Protein AF-A0A9X2KKD6-F1 (afdb_monomer)

Foldseek 3Di:
DVVVVVVVLLLVLLVVLVVQLVVLVVVLVVLVVVLVVVLVVLVVCLCVLCVVLVVLLVVVVVPDPPLVVLVVLSVVLNVLSVVLNVLSVVLNVQLNVLSVVSSVQSVVCSVPSDHPVVSVVVSVVSNVVSVVCVVVNVVSNVSSVVSSVVSVVVSVCVVVPVD

Organism: NCBI:txid2949092

Radius of gyration: 25.14 Å; Cα contacts (8 Å, |Δi|>4): 121; chains: 1; bounding box: 69×24×70 Å

Solvent-accessible surface area (backbone atoms only — not comparable to full-atom values): 8384 Å² total; per-residue (Å²): 111,70,70,61,53,52,53,50,51,38,51,52,45,15,54,51,23,43,52,50,18,53,52,43,49,52,51,52,51,51,50,53,51,50,49,54,52,51,49,51,52,51,53,51,47,49,50,53,49,50,53,53,49,49,56,53,49,54,61,41,55,78,73,38,95,80,53,59,68,39,52,51,27,43,52,51,17,50,52,30,43,52,51,21,54,48,47,49,53,51,50,48,66,64,42,51,61,46,49,55,52,48,28,50,48,23,48,48,14,32,74,70,41,56,77,63,62,69,61,51,53,54,40,50,52,56,47,51,62,53,55,73,51,60,64,51,39,62,52,31,46,50,54,14,50,51,26,42,52,53,21,48,49,55,46,49,47,46,72,72,68,67,120

Structure (mmCIF, N/CA/C/O backbone):
data_AF-A0A9X2KKD6-F1
#
_entry.id   AF-A0A9X2KKD6-F1
#
loop_
_atom_site.group_PDB
_atom_site.id
_atom_site.type_symbol
_atom_site.label_atom_id
_atom_site.label_alt_id
_atom_site.label_comp_id
_atom_site.label_asym_id
_atom_site.label_entity_id
_atom_site.label_seq_id
_atom_site.pdbx_PDB_ins_code
_atom_site.Cartn_x
_atom_site.Cartn_y
_atom_site.Cartn_z
_atom_site.occupancy
_atom_site.B_iso_or_equiv
_atom_site.auth_seq_id
_atom_site.auth_comp_id
_atom_site.auth_asym_id
_atom_site.auth_atom_id
_atom_site.pdbx_PDB_model_num
ATOM 1 N N . MET A 1 1 ? -40.472 1.751 33.663 1.00 60.88 1 MET A N 1
ATOM 2 C CA . MET A 1 1 ? -40.597 1.722 32.196 1.00 60.88 1 MET A CA 1
ATOM 3 C C . MET A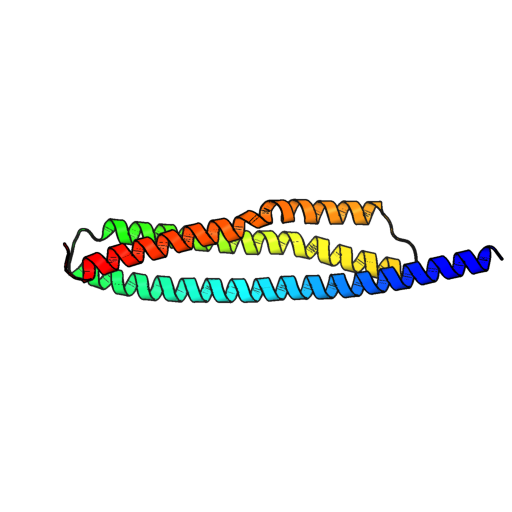 1 1 ? -39.383 2.383 31.555 1.00 60.88 1 MET A C 1
ATOM 5 O O . MET A 1 1 ? -38.673 1.691 30.848 1.00 60.88 1 MET A O 1
ATOM 9 N N . ASP A 1 2 ? -39.036 3.622 31.917 1.00 67.31 2 ASP A N 1
ATOM 10 C CA . ASP A 1 2 ? -37.871 4.324 31.329 1.00 67.31 2 ASP A CA 1
ATOM 11 C C . ASP A 1 2 ? -36.510 3.633 31.549 1.00 67.31 2 ASP A C 1
ATOM 13 O O . ASP A 1 2 ? -35.708 3.562 30.628 1.00 67.31 2 ASP A O 1
ATOM 17 N N . ARG A 1 3 ? -36.271 3.016 32.717 1.00 69.50 3 ARG A N 1
ATOM 18 C CA . ARG A 1 3 ? -35.000 2.309 32.998 1.00 69.50 3 ARG A CA 1
ATOM 19 C C . ARG A 1 3 ? -34.792 1.014 32.205 1.00 69.50 3 ARG A C 1
ATOM 21 O O . ARG A 1 3 ? -33.658 0.584 32.042 1.00 69.50 3 ARG A O 1
ATOM 28 N N . GLU A 1 4 ? -35.869 0.365 31.764 1.00 69.38 4 GLU A N 1
ATOM 29 C CA . GLU A 1 4 ? -35.774 -0.861 30.952 1.00 69.38 4 GLU A CA 1
ATOM 30 C C . GLU A 1 4 ? -35.525 -0.529 29.477 1.00 69.38 4 GLU A C 1
ATOM 32 O O . GLU A 1 4 ? -34.829 -1.279 28.798 1.00 69.38 4 GLU A O 1
ATOM 37 N N . LEU A 1 5 ? -36.027 0.621 29.010 1.00 69.44 5 LEU A N 1
ATOM 38 C CA . LEU A 1 5 ? -35.709 1.168 27.691 1.00 69.44 5 LEU A CA 1
ATOM 39 C C . LEU A 1 5 ? -34.246 1.637 27.626 1.00 69.44 5 LEU A C 1
ATOM 41 O 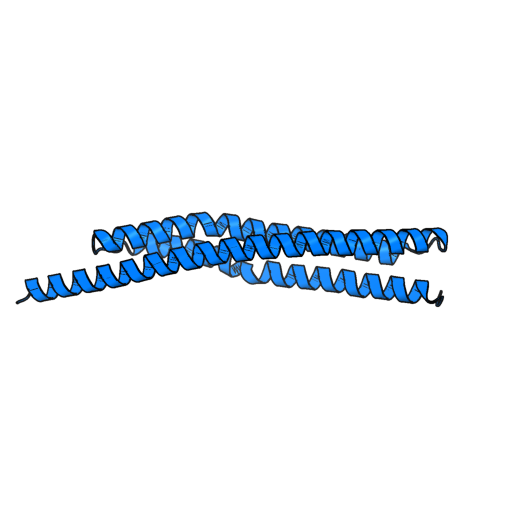O . LEU A 1 5 ? -33.534 1.220 26.720 1.00 69.44 5 LEU A O 1
ATOM 45 N N . GLU A 1 6 ? -33.764 2.374 28.636 1.00 73.50 6 GLU A N 1
ATOM 46 C CA . GLU A 1 6 ? -32.343 2.761 28.750 1.00 73.50 6 GLU A CA 1
ATOM 47 C C . GLU A 1 6 ? -31.408 1.541 28.785 1.00 73.50 6 GLU A C 1
ATOM 49 O O . GLU A 1 6 ? -30.384 1.510 28.106 1.00 73.50 6 GLU A O 1
ATOM 54 N N . ALA A 1 7 ? -31.754 0.504 29.556 1.00 74.12 7 ALA A N 1
ATOM 55 C CA . ALA A 1 7 ? -30.946 -0.713 29.625 1.00 74.12 7 ALA A CA 1
ATOM 56 C C . ALA A 1 7 ? -30.913 -1.474 28.287 1.00 74.12 7 ALA A C 1
ATOM 58 O O . ALA A 1 7 ? -29.885 -2.056 27.940 1.00 74.12 7 ALA A O 1
ATOM 59 N N . GLY A 1 8 ? -32.022 -1.458 27.539 1.00 76.06 8 GLY A N 1
ATOM 60 C CA . GLY A 1 8 ? -32.104 -2.038 26.200 1.00 76.06 8 GLY A CA 1
ATOM 61 C C . GLY A 1 8 ? -31.260 -1.285 25.171 1.00 76.06 8 GLY A C 1
ATOM 62 O O . GLY A 1 8 ? -30.554 -1.919 24.391 1.00 76.06 8 GLY A O 1
ATOM 63 N N . GLU A 1 9 ? -31.278 0.049 25.198 1.00 79.50 9 GLU A N 1
ATOM 64 C CA . GLU A 1 9 ? -30.461 0.892 24.312 1.00 79.50 9 GLU A CA 1
ATOM 65 C C . GLU A 1 9 ? -28.959 0.696 24.566 1.00 79.50 9 GLU A C 1
ATOM 67 O O . GLU A 1 9 ? -28.201 0.452 23.628 1.00 79.50 9 GLU A O 1
ATOM 72 N N . ILE A 1 10 ? -28.540 0.664 25.836 1.00 78.94 10 ILE A N 1
ATOM 73 C CA . ILE A 1 10 ? -27.137 0.421 26.213 1.00 78.94 10 ILE A CA 1
ATOM 74 C C . ILE A 1 10 ? -26.656 -0.957 25.730 1.00 78.94 10 ILE A C 1
ATOM 76 O O . ILE A 1 10 ? -25.513 -1.107 25.296 1.00 78.94 10 ILE A O 1
ATOM 80 N N . GLU A 1 11 ? -27.505 -1.982 25.806 1.00 82.31 11 GLU A N 1
ATOM 81 C CA . GLU A 1 11 ? -27.150 -3.328 25.351 1.00 82.31 11 GLU A CA 1
ATOM 82 C C . GLU A 1 11 ? -27.017 -3.407 23.821 1.00 82.31 11 GLU A C 1
ATOM 84 O O . GLU A 1 11 ? -26.093 -4.047 23.312 1.00 82.31 11 GLU A O 1
ATOM 89 N N . VAL A 1 12 ? -27.877 -2.704 23.077 1.00 84.44 12 VAL A N 1
ATOM 90 C CA . VAL A 1 12 ? -27.768 -2.583 21.613 1.00 84.44 12 VAL A CA 1
ATOM 91 C C . VAL A 1 12 ? -26.467 -1.880 21.219 1.00 84.44 12 VAL A C 1
ATOM 93 O O . VAL A 1 12 ? -25.747 -2.371 20.343 1.00 84.44 12 VAL A O 1
ATOM 96 N N . ASP A 1 13 ? -26.111 -0.793 21.901 1.00 81.00 13 ASP A N 1
ATOM 97 C CA . ASP A 1 13 ? -24.872 -0.053 21.643 1.00 81.00 13 ASP A CA 1
ATOM 98 C C . ASP A 1 13 ? -23.624 -0.889 21.943 1.00 81.00 13 ASP A C 1
ATOM 100 O O . ASP A 1 13 ? -22.653 -0.868 21.179 1.00 81.00 13 ASP A O 1
ATOM 104 N N . ARG A 1 14 ? -23.655 -1.707 23.002 1.00 83.31 14 ARG A N 1
ATOM 105 C CA . ARG A 1 14 ? -22.573 -2.658 23.303 1.00 83.31 14 ARG A CA 1
ATOM 106 C C . ARG A 1 14 ? -22.404 -3.705 22.213 1.00 83.31 14 ARG A C 1
ATOM 108 O O . ARG A 1 14 ? -21.272 -3.982 21.811 1.00 83.31 14 ARG A O 1
ATOM 115 N N . GLN A 1 15 ? -23.503 -4.270 21.716 1.00 85.44 15 GLN A N 1
ATOM 116 C CA . GLN A 1 15 ? -23.468 -5.267 20.644 1.00 85.44 15 GLN A CA 1
ATOM 117 C C . GLN A 1 15 ? -22.960 -4.667 19.328 1.00 85.44 15 GLN A C 1
ATOM 119 O O . GLN A 1 15 ? -22.125 -5.276 18.652 1.00 85.44 15 GLN A O 1
ATOM 124 N N . LEU A 1 16 ? -23.391 -3.448 18.992 1.00 86.31 16 LEU A N 1
ATOM 125 C CA . LEU A 1 16 ? -22.880 -2.697 17.843 1.00 86.31 16 LEU A CA 1
ATOM 126 C C . LEU A 1 16 ? -21.382 -2.414 17.982 1.00 86.31 16 LEU A C 1
ATOM 128 O O . LEU A 1 16 ? -20.614 -2.697 17.062 1.00 86.31 16 LEU A O 1
ATOM 132 N N . ALA A 1 17 ? -20.940 -1.920 19.138 1.00 82.44 17 ALA A N 1
ATOM 133 C CA . ALA A 1 17 ? -19.531 -1.650 19.398 1.00 82.44 17 ALA A CA 1
ATOM 134 C C . ALA A 1 17 ? -18.671 -2.924 19.333 1.00 82.44 17 ALA A C 1
ATOM 136 O O . ALA A 1 17 ? -17.579 -2.897 18.762 1.00 82.44 17 ALA A O 1
ATOM 137 N N . ALA A 1 18 ? -19.170 -4.055 19.841 1.00 83.25 18 ALA A N 1
ATOM 138 C CA . ALA A 1 18 ? -18.502 -5.351 19.719 1.00 83.25 18 ALA A CA 1
ATOM 139 C C . ALA A 1 18 ? -18.361 -5.781 18.250 1.00 83.25 18 ALA A C 1
ATOM 141 O O . ALA A 1 18 ? -17.284 -6.211 17.828 1.00 83.25 18 ALA A O 1
ATOM 142 N N . HIS A 1 19 ? -19.414 -5.603 17.447 1.00 86.44 19 HIS A N 1
ATOM 143 C CA . HIS A 1 19 ? -19.368 -5.874 16.012 1.00 86.44 19 HIS A CA 1
ATOM 144 C C . HIS A 1 19 ? -18.347 -4.982 15.287 1.00 86.44 19 HIS A C 1
ATOM 146 O O . HIS A 1 19 ? -17.560 -5.468 14.470 1.00 86.44 19 HIS A O 1
ATOM 152 N N . TYR A 1 20 ? -18.305 -3.684 15.600 1.00 82.62 20 TYR A N 1
ATOM 153 C CA . TYR A 1 20 ? -17.327 -2.763 15.018 1.00 82.62 20 TYR A CA 1
ATOM 154 C C . TYR A 1 20 ? -15.891 -3.063 15.455 1.00 82.62 20 TYR A C 1
ATOM 156 O O . TYR A 1 20 ? -14.974 -2.931 14.638 1.00 82.62 20 TYR A O 1
ATOM 164 N N . ALA A 1 21 ? -15.681 -3.510 16.696 1.00 82.69 21 ALA A N 1
ATOM 165 C CA . ALA A 1 21 ? -14.372 -3.945 17.175 1.00 82.69 21 ALA A CA 1
ATOM 166 C C . ALA A 1 21 ? -13.850 -5.123 16.341 1.00 82.69 21 ALA A C 1
ATOM 168 O O . ALA A 1 21 ? -12.735 -5.054 15.815 1.00 82.69 21 ALA A O 1
ATOM 169 N N . ASP A 1 22 ? -14.682 -6.151 16.148 1.00 83.31 22 ASP A N 1
ATOM 170 C CA . ASP A 1 22 ? -14.328 -7.340 15.369 1.00 83.31 22 ASP A CA 1
ATOM 171 C C . ASP A 1 22 ? -14.034 -6.984 13.903 1.00 83.31 22 ASP A C 1
ATOM 173 O O . ASP A 1 22 ? -12.971 -7.309 13.366 1.00 83.31 22 ASP A O 1
ATOM 177 N N . ARG A 1 23 ? -14.900 -6.179 13.269 1.00 86.06 23 ARG A N 1
ATOM 178 C CA . ARG A 1 23 ? -14.661 -5.704 11.895 1.00 86.06 23 ARG A CA 1
ATOM 179 C C . ARG A 1 23 ? -13.389 -4.877 11.766 1.00 86.06 23 ARG A C 1
ATOM 181 O O . ARG A 1 23 ? -12.670 -5.029 10.780 1.00 86.06 23 ARG A O 1
ATOM 188 N N . THR A 1 24 ? -13.099 -4.005 12.728 1.00 83.69 24 THR A N 1
ATOM 189 C CA . THR A 1 24 ? -11.889 -3.172 12.703 1.00 83.69 24 THR A CA 1
ATOM 190 C C . THR A 1 24 ? -10.637 -4.035 12.817 1.00 83.69 24 THR A C 1
ATOM 192 O O . THR A 1 24 ? -9.678 -3.818 12.075 1.00 83.69 24 THR A O 1
ATOM 195 N N . GLN A 1 25 ? -10.661 -5.054 13.678 1.00 81.50 25 GLN A N 1
ATOM 196 C CA . GLN A 1 25 ? -9.556 -5.994 13.844 1.00 81.50 25 GLN A CA 1
ATOM 197 C C . GLN A 1 25 ? -9.322 -6.836 12.581 1.00 81.50 25 GLN A C 1
ATOM 199 O O . GLN A 1 25 ? -8.184 -6.941 12.117 1.00 81.50 25 GLN A O 1
ATOM 204 N N . VAL A 1 26 ? -10.388 -7.370 11.976 1.00 85.62 26 VAL A N 1
ATOM 205 C CA . VAL A 1 26 ? -10.310 -8.107 10.702 1.00 85.62 26 VAL A CA 1
ATOM 206 C C . VAL A 1 26 ? -9.789 -7.209 9.577 1.00 85.62 26 VAL A C 1
ATOM 208 O O . VAL A 1 26 ? -8.903 -7.608 8.823 1.00 85.62 26 VAL A O 1
ATOM 211 N N . ASN A 1 27 ? -10.283 -5.973 9.475 1.00 79.94 27 ASN A N 1
ATOM 212 C CA . ASN A 1 27 ? -9.823 -5.019 8.465 1.00 79.94 27 ASN A CA 1
ATOM 213 C C . ASN A 1 27 ? -8.343 -4.660 8.649 1.00 79.94 27 ASN A C 1
ATOM 215 O O . ASN A 1 27 ? -7.608 -4.605 7.664 1.00 79.94 27 ASN A O 1
ATOM 219 N N . ALA A 1 28 ? -7.888 -4.453 9.888 1.00 76.62 28 ALA A N 1
ATOM 220 C CA . ALA A 1 28 ? -6.482 -4.193 10.184 1.00 76.62 28 ALA A CA 1
ATOM 221 C C . ALA A 1 28 ? -5.595 -5.380 9.773 1.00 76.62 28 ALA A C 1
ATOM 223 O O . ALA A 1 28 ? -4.581 -5.186 9.100 1.00 76.62 28 ALA A O 1
ATOM 224 N N . ALA A 1 29 ? -6.008 -6.609 10.101 1.00 78.88 29 ALA A N 1
ATOM 225 C CA . ALA A 1 29 ? -5.300 -7.823 9.698 1.00 78.88 29 ALA A CA 1
ATOM 226 C C . ALA A 1 29 ? -5.233 -7.972 8.168 1.00 78.88 29 ALA A C 1
ATOM 228 O O . ALA A 1 29 ? -4.160 -8.230 7.622 1.00 78.88 29 ALA A O 1
ATOM 229 N N . ASN A 1 30 ? -6.346 -7.734 7.467 1.00 80.69 30 ASN A N 1
ATOM 230 C CA . ASN A 1 30 ? -6.403 -7.779 6.004 1.00 80.69 30 ASN A CA 1
ATOM 231 C C . ASN A 1 30 ? -5.492 -6.732 5.353 1.00 80.69 30 ASN A C 1
ATOM 233 O O . ASN A 1 30 ? -4.829 -7.031 4.363 1.00 80.69 30 ASN A O 1
ATOM 237 N N . ILE A 1 31 ? -5.436 -5.515 5.902 1.00 74.69 31 ILE A N 1
ATOM 238 C CA . ILE A 1 31 ? -4.544 -4.461 5.404 1.00 74.69 31 ILE A CA 1
ATOM 239 C C . ILE A 1 31 ? -3.084 -4.889 5.573 1.00 74.69 31 ILE A C 1
ATOM 241 O O . ILE A 1 31 ? -2.314 -4.796 4.621 1.00 74.69 31 ILE A O 1
ATOM 245 N N . ILE A 1 32 ? -2.703 -5.414 6.742 1.00 76.44 32 ILE A N 1
ATOM 246 C CA . ILE A 1 32 ? -1.339 -5.905 6.993 1.00 76.44 32 ILE A CA 1
ATOM 247 C C . ILE A 1 32 ? -0.975 -7.046 6.030 1.00 76.44 32 ILE A C 1
ATOM 249 O O . ILE A 1 32 ? 0.105 -7.026 5.438 1.00 76.44 32 ILE A O 1
ATOM 253 N N . ASP A 1 33 ? -1.874 -8.007 5.821 1.00 77.56 33 ASP A N 1
ATOM 254 C CA . ASP A 1 33 ? -1.657 -9.127 4.898 1.00 77.56 33 ASP A CA 1
ATOM 255 C C . ASP A 1 33 ? -1.537 -8.660 3.436 1.00 77.56 33 ASP A C 1
ATOM 257 O O . ASP A 1 33 ? -0.621 -9.065 2.715 1.00 77.56 33 ASP A O 1
ATOM 261 N N . GLN A 1 34 ? -2.397 -7.735 2.997 1.00 76.00 34 GLN A N 1
ATOM 262 C CA . GLN A 1 34 ? -2.293 -7.128 1.667 1.00 76.00 34 GLN A CA 1
ATOM 263 C C . GLN A 1 34 ? -0.973 -6.382 1.480 1.00 76.00 34 GLN A C 1
ATOM 265 O O . GLN A 1 34 ? -0.370 -6.467 0.409 1.00 76.00 34 GLN A O 1
ATOM 270 N N . LEU A 1 35 ? -0.492 -5.682 2.505 1.00 71.44 35 LEU A N 1
ATOM 271 C CA . LEU A 1 35 ? 0.794 -4.989 2.468 1.00 71.44 35 LEU A CA 1
ATOM 272 C C . LEU A 1 35 ? 1.965 -5.967 2.367 1.00 71.44 35 LEU A C 1
ATOM 274 O O . LEU A 1 35 ? 2.858 -5.755 1.546 1.00 71.44 35 LEU A O 1
ATOM 278 N N . ALA A 1 36 ? 1.939 -7.058 3.135 1.00 71.81 36 ALA A N 1
ATOM 279 C CA . ALA A 1 36 ? 2.952 -8.109 3.069 1.00 71.81 36 ALA A CA 1
ATOM 280 C C . ALA A 1 36 ? 2.983 -8.775 1.683 1.00 71.81 36 ALA A C 1
ATOM 282 O O . ALA A 1 36 ? 4.048 -8.902 1.074 1.00 71.81 36 ALA A O 1
ATOM 283 N N . LYS A 1 37 ? 1.811 -9.120 1.134 1.00 73.62 37 LYS A N 1
ATOM 284 C CA . LYS A 1 37 ? 1.674 -9.683 -0.220 1.00 73.62 37 LYS A CA 1
ATOM 285 C C . LYS A 1 37 ? 2.143 -8.714 -1.296 1.00 73.62 37 LYS A C 1
ATOM 287 O O . LYS A 1 37 ? 2.878 -9.113 -2.197 1.00 73.62 37 LYS A O 1
ATOM 292 N N . THR A 1 38 ? 1.749 -7.446 -1.196 1.00 71.31 38 THR A N 1
ATOM 293 C CA . THR A 1 38 ? 2.142 -6.410 -2.157 1.00 71.31 38 THR A CA 1
ATOM 294 C C . THR A 1 38 ? 3.647 -6.194 -2.122 1.00 71.31 38 THR A C 1
ATOM 296 O O . THR A 1 38 ? 4.269 -6.167 -3.177 1.00 71.31 38 THR A O 1
ATOM 299 N N . SER A 1 39 ? 4.250 -6.130 -0.931 1.00 66.88 39 SER A N 1
ATOM 300 C CA . SER A 1 39 ? 5.703 -6.055 -0.763 1.00 66.88 39 SER A CA 1
ATOM 301 C C . SER A 1 39 ? 6.409 -7.261 -1.391 1.00 66.88 39 SER A C 1
ATOM 303 O O . SER A 1 39 ? 7.329 -7.065 -2.182 1.00 66.88 39 SER A O 1
ATOM 305 N N . GLY A 1 40 ? 5.931 -8.486 -1.138 1.00 70.94 40 GLY A N 1
ATOM 306 C CA . GLY A 1 40 ? 6.484 -9.704 -1.738 1.00 70.94 40 GLY A CA 1
ATOM 307 C C . GLY A 1 40 ? 6.421 -9.707 -3.270 1.00 70.94 40 GLY A C 1
ATOM 308 O O . GLY A 1 40 ? 7.421 -9.997 -3.928 1.00 70.94 40 GLY A O 1
ATOM 309 N N . TRP A 1 41 ? 5.283 -9.311 -3.848 1.00 72.06 41 TRP A N 1
ATOM 310 C CA . TRP A 1 41 ? 5.128 -9.157 -5.300 1.00 72.06 41 TRP A CA 1
ATOM 311 C C . TRP A 1 41 ? 6.049 -8.084 -5.880 1.00 72.06 41 TRP A C 1
ATOM 313 O O . TRP A 1 41 ? 6.638 -8.288 -6.943 1.00 72.06 41 TRP A O 1
ATOM 323 N N . LEU A 1 42 ? 6.210 -6.957 -5.186 1.00 67.69 42 LEU A N 1
ATOM 324 C CA . LEU A 1 42 ? 7.092 -5.872 -5.610 1.00 67.69 42 LEU A CA 1
ATOM 325 C C . LEU A 1 42 ? 8.554 -6.322 -5.608 1.00 67.69 42 LEU A C 1
ATOM 327 O O . LEU A 1 42 ? 9.256 -6.106 -6.591 1.00 67.69 42 LEU A O 1
ATOM 331 N N . THR A 1 43 ? 8.994 -7.022 -4.562 1.00 69.25 43 THR A N 1
ATOM 332 C CA . THR A 1 43 ? 10.340 -7.602 -4.484 1.00 69.25 43 THR A CA 1
ATOM 333 C C . THR A 1 43 ? 10.572 -8.643 -5.577 1.00 69.25 43 THR A C 1
ATOM 335 O O . THR A 1 43 ? 11.606 -8.603 -6.242 1.00 69.25 43 THR A O 1
ATOM 338 N N . ALA A 1 44 ? 9.611 -9.540 -5.814 1.00 71.81 44 ALA A N 1
ATOM 339 C CA . ALA A 1 44 ? 9.709 -10.545 -6.872 1.00 71.81 44 ALA A CA 1
ATOM 340 C C . ALA A 1 44 ? 9.790 -9.903 -8.266 1.00 71.81 44 ALA A C 1
ATOM 342 O O . ALA A 1 44 ? 10.626 -10.290 -9.082 1.00 71.81 44 ALA A O 1
ATOM 343 N N . THR A 1 45 ? 8.973 -8.879 -8.520 1.00 69.06 45 THR A N 1
ATOM 344 C CA . THR A 1 45 ? 8.964 -8.147 -9.794 1.00 69.06 45 THR A CA 1
ATOM 345 C C . THR A 1 45 ? 10.260 -7.369 -9.983 1.00 69.06 45 THR A C 1
ATOM 347 O O . THR A 1 45 ? 10.853 -7.427 -11.053 1.00 69.06 45 THR A O 1
ATOM 350 N N . LEU A 1 46 ? 10.760 -6.707 -8.938 1.00 68.06 46 LEU A N 1
ATOM 351 C CA . LEU A 1 46 ? 12.059 -6.038 -8.960 1.00 68.06 46 LEU A CA 1
ATOM 352 C C . LEU A 1 46 ? 13.190 -7.023 -9.265 1.00 68.06 46 LEU A C 1
ATOM 354 O O . LEU A 1 46 ? 14.037 -6.725 -10.099 1.00 68.06 46 LEU A O 1
ATOM 358 N N . LEU A 1 47 ? 13.201 -8.206 -8.649 1.00 68.56 47 LEU A N 1
ATOM 359 C CA . LEU A 1 47 ? 14.205 -9.236 -8.933 1.00 68.56 47 LEU A CA 1
ATOM 360 C C . LEU A 1 47 ? 14.102 -9.766 -10.367 1.00 68.56 47 LEU A C 1
ATOM 362 O O . LEU A 1 47 ? 15.121 -9.877 -11.045 1.00 68.56 47 LEU A O 1
ATOM 366 N N . ALA A 1 48 ? 12.892 -10.051 -10.849 1.00 68.25 48 ALA A N 1
ATOM 367 C CA . ALA A 1 48 ? 12.668 -10.553 -12.202 1.00 68.25 48 ALA A CA 1
ATOM 368 C C . ALA A 1 48 ? 13.049 -9.517 -13.272 1.00 68.25 48 ALA A C 1
ATOM 370 O O . ALA A 1 48 ? 13.747 -9.837 -14.236 1.00 68.25 48 ALA A O 1
ATOM 371 N N . VAL A 1 49 ? 12.635 -8.263 -13.082 1.00 65.69 49 VAL A N 1
ATOM 372 C CA . VAL A 1 49 ? 12.894 -7.164 -14.016 1.00 65.69 49 VAL A CA 1
ATOM 373 C C . VAL A 1 49 ? 14.363 -6.751 -13.991 1.00 65.69 49 VAL A C 1
ATOM 375 O O . VAL A 1 49 ? 14.952 -6.573 -15.055 1.00 65.69 49 VAL A O 1
ATOM 378 N N . ASN A 1 50 ? 14.991 -6.664 -12.814 1.00 68.12 50 ASN A N 1
ATOM 379 C CA . ASN A 1 50 ? 16.420 -6.367 -12.725 1.00 68.12 50 ASN A CA 1
ATOM 380 C C . ASN A 1 50 ? 17.260 -7.531 -13.267 1.00 68.12 50 ASN A C 1
ATOM 382 O O . ASN A 1 50 ? 18.181 -7.296 -14.037 1.00 68.12 50 ASN A O 1
ATOM 386 N N . GLY A 1 51 ? 16.923 -8.786 -12.954 1.00 64.94 51 GLY A N 1
ATOM 387 C CA . GLY A 1 51 ? 17.651 -9.954 -13.461 1.00 64.94 51 GLY A CA 1
ATOM 388 C C . GLY A 1 51 ? 17.565 -10.097 -14.983 1.00 64.94 51 GLY A C 1
ATOM 389 O O . GLY A 1 51 ? 18.588 -10.214 -15.658 1.00 64.94 51 GLY A O 1
ATOM 390 N N . GLY A 1 52 ? 16.353 -10.026 -15.542 1.00 67.12 52 GLY A N 1
ATOM 391 C CA . GLY A 1 52 ? 16.132 -10.120 -16.988 1.00 67.12 52 GLY A CA 1
ATOM 392 C C . GLY A 1 52 ? 16.633 -8.894 -17.755 1.00 67.12 52 GLY A C 1
ATOM 393 O O . GLY A 1 52 ? 17.275 -9.034 -18.796 1.00 67.12 52 GLY A O 1
ATOM 394 N N . GLY A 1 53 ? 16.396 -7.692 -17.222 1.00 65.12 53 GLY A N 1
ATOM 395 C CA . GLY A 1 53 ? 16.824 -6.427 -17.821 1.00 65.12 53 GLY A CA 1
ATOM 396 C C . GLY A 1 53 ? 18.341 -6.261 -17.842 1.00 65.12 53 GLY A C 1
ATOM 397 O O . GLY A 1 53 ? 18.894 -5.867 -18.870 1.00 65.12 53 GLY A O 1
ATOM 398 N N . ILE A 1 54 ? 19.036 -6.623 -16.757 1.00 66.31 54 ILE A N 1
ATOM 399 C CA . ILE A 1 54 ? 20.505 -6.593 -16.700 1.00 66.31 54 ILE A CA 1
ATOM 400 C C . ILE A 1 54 ? 21.090 -7.614 -17.677 1.00 66.31 54 ILE A C 1
ATOM 402 O O . ILE A 1 54 ? 21.940 -7.247 -18.484 1.00 66.31 54 ILE A O 1
ATOM 406 N N . ALA A 1 55 ? 20.605 -8.859 -17.679 1.00 65.62 55 ALA A N 1
ATOM 407 C CA . ALA A 1 55 ? 21.105 -9.892 -18.590 1.00 65.62 55 ALA A CA 1
ATOM 408 C C . ALA A 1 55 ? 20.927 -9.506 -20.070 1.00 65.62 55 ALA A C 1
ATOM 410 O O . ALA A 1 55 ? 21.839 -9.672 -20.884 1.00 65.62 55 ALA A O 1
ATOM 411 N N . ALA A 1 56 ? 19.770 -8.942 -20.422 1.00 65.62 56 ALA A N 1
ATOM 412 C CA . ALA A 1 56 ? 19.495 -8.504 -21.783 1.00 65.62 56 ALA A CA 1
ATOM 413 C C . ALA A 1 56 ? 20.305 -7.253 -22.168 1.00 65.62 56 ALA A C 1
ATOM 415 O O . ALA A 1 56 ? 20.790 -7.161 -23.295 1.00 65.62 56 ALA A O 1
ATOM 416 N N . THR A 1 57 ? 20.522 -6.323 -21.234 1.00 64.31 57 THR A N 1
ATOM 417 C CA . THR A 1 57 ? 21.323 -5.119 -21.492 1.00 64.31 57 THR A CA 1
ATOM 418 C C . THR A 1 57 ? 22.812 -5.438 -21.624 1.00 64.31 57 THR A C 1
ATOM 420 O O . THR A 1 57 ? 23.453 -4.913 -22.531 1.00 64.31 57 THR A O 1
ATOM 423 N N . LEU A 1 58 ? 23.352 -6.350 -20.806 1.00 68.19 58 LEU A N 1
ATOM 424 C CA . LEU A 1 58 ? 24.735 -6.831 -20.928 1.00 68.19 58 LEU A CA 1
ATOM 425 C C . LEU A 1 58 ? 24.994 -7.440 -22.315 1.00 68.19 58 LEU A C 1
ATOM 427 O O . LEU A 1 58 ? 25.966 -7.081 -22.974 1.00 68.19 58 LEU A O 1
ATOM 431 N N . LYS A 1 59 ? 24.062 -8.259 -22.817 1.00 66.69 59 LYS A N 1
ATOM 432 C CA . LYS A 1 59 ? 24.143 -8.847 -24.165 1.00 66.69 59 LYS A CA 1
ATOM 433 C C . LYS A 1 59 ? 24.081 -7.806 -25.293 1.00 66.69 59 LYS A C 1
ATOM 435 O O . LYS A 1 59 ? 24.653 -8.015 -26.361 1.00 66.69 59 LYS A O 1
ATOM 440 N N . VAL A 1 60 ? 23.369 -6.694 -25.091 1.00 64.25 60 VAL A N 1
ATOM 441 C CA . VAL A 1 60 ? 23.311 -5.589 -26.066 1.00 64.25 60 VAL A CA 1
ATOM 442 C C . VAL A 1 60 ? 24.566 -4.720 -26.005 1.00 64.25 60 VAL A C 1
ATOM 444 O O . VAL A 1 60 ? 25.039 -4.300 -27.058 1.00 64.25 60 VAL A O 1
ATOM 447 N N . LEU A 1 61 ? 25.141 -4.497 -24.819 1.00 64.50 61 LEU A N 1
ATOM 448 C CA . LEU A 1 61 ? 26.410 -3.779 -24.653 1.00 64.50 61 LEU A CA 1
ATOM 449 C C . LEU A 1 61 ? 27.571 -4.477 -25.371 1.00 64.50 61 LEU A C 1
ATOM 451 O O . LEU A 1 61 ? 28.395 -3.799 -25.978 1.00 64.50 61 LEU A O 1
ATOM 455 N N . GLU A 1 62 ? 27.597 -5.812 -25.382 1.00 65.69 62 GLU A N 1
ATOM 456 C CA . GLU A 1 62 ? 28.574 -6.587 -26.164 1.00 65.69 62 GLU A CA 1
ATOM 457 C C . GLU A 1 62 ? 28.451 -6.362 -27.684 1.00 65.69 62 GLU A C 1
ATOM 459 O O . GLU A 1 62 ? 29.413 -6.574 -28.419 1.00 65.69 62 GLU A O 1
ATOM 464 N N . LYS A 1 63 ? 27.281 -5.923 -28.174 1.00 63.81 63 LYS A N 1
ATOM 465 C CA . LYS A 1 63 ? 26.984 -5.749 -29.607 1.00 63.81 63 LYS A CA 1
ATOM 466 C C . LYS A 1 63 ? 26.863 -4.297 -30.078 1.00 63.81 63 LYS A C 1
ATOM 468 O O . LYS A 1 63 ? 26.928 -4.063 -31.283 1.00 63.81 63 LYS A O 1
ATOM 473 N N . SER A 1 64 ? 26.627 -3.318 -29.202 1.00 56.06 64 SER A N 1
ATOM 474 C CA . SER A 1 64 ? 26.336 -1.936 -29.616 1.00 56.06 64 SER A CA 1
ATOM 475 C C . SER A 1 64 ? 26.598 -0.905 -28.513 1.00 56.06 64 SER A C 1
ATOM 477 O O . SER A 1 64 ? 26.124 -1.044 -27.388 1.00 56.06 64 SER A O 1
ATOM 479 N N . THR A 1 65 ? 27.257 0.203 -28.864 1.00 57.78 65 THR A N 1
ATOM 480 C CA . THR A 1 65 ? 27.560 1.338 -27.966 1.00 57.78 65 THR A CA 1
ATOM 481 C C . THR A 1 65 ? 26.363 2.253 -27.669 1.00 57.78 65 THR A C 1
ATOM 483 O O . THR A 1 65 ? 26.448 3.108 -26.793 1.00 57.78 65 THR A O 1
ATOM 486 N N . ALA A 1 66 ? 25.223 2.078 -28.345 1.00 56.81 66 ALA A N 1
ATOM 487 C CA . ALA A 1 66 ? 24.048 2.953 -28.224 1.00 56.81 66 ALA A CA 1
ATOM 488 C C . ALA A 1 66 ? 22.875 2.331 -27.425 1.00 56.81 66 ALA A C 1
ATOM 490 O O . ALA A 1 66 ? 21.706 2.599 -27.696 1.00 56.81 66 ALA A O 1
ATOM 491 N N . ALA A 1 67 ? 23.183 1.527 -26.399 1.00 64.12 67 ALA A N 1
ATOM 492 C CA . ALA A 1 67 ? 22.216 0.941 -25.452 1.00 64.12 67 ALA A CA 1
ATOM 493 C C . ALA A 1 67 ? 21.707 1.920 -24.365 1.00 64.12 67 ALA A C 1
ATOM 495 O O . ALA A 1 67 ? 20.948 1.535 -23.472 1.00 64.12 67 ALA A O 1
ATOM 496 N N . ALA A 1 68 ? 22.132 3.187 -24.414 1.00 69.69 68 ALA A N 1
ATOM 497 C CA . ALA A 1 68 ? 21.851 4.172 -23.374 1.00 69.69 68 ALA A CA 1
ATOM 498 C C . ALA A 1 68 ? 20.344 4.399 -23.108 1.00 69.69 68 ALA A C 1
ATOM 500 O O . ALA A 1 68 ? 19.965 4.382 -21.938 1.00 69.69 68 ALA A O 1
ATOM 501 N N . PRO A 1 69 ? 19.452 4.549 -24.113 1.00 72.56 69 PRO A N 1
ATOM 502 C CA . PRO A 1 69 ? 18.043 4.872 -23.855 1.00 72.56 69 PRO A CA 1
ATOM 503 C C . PRO A 1 69 ? 17.285 3.768 -23.107 1.00 72.56 69 PRO A C 1
ATOM 505 O O . PRO A 1 69 ? 16.498 4.057 -22.207 1.00 72.56 69 PRO A O 1
ATOM 508 N N . SER A 1 70 ? 17.548 2.499 -23.436 1.00 68.81 70 SER A N 1
ATOM 509 C CA . SER A 1 70 ? 16.960 1.355 -22.731 1.00 68.81 70 SER A CA 1
ATOM 510 C C . SER A 1 70 ? 17.450 1.282 -21.288 1.00 68.81 70 SER A C 1
ATOM 512 O O . SER A 1 70 ? 16.642 1.078 -20.388 1.00 68.81 70 SER A O 1
ATOM 514 N N . LEU A 1 71 ? 18.744 1.525 -21.047 1.00 74.31 71 LEU A N 1
ATOM 515 C CA . LEU A 1 71 ? 19.309 1.536 -19.696 1.00 74.31 71 LEU A CA 1
ATOM 516 C C . LEU A 1 71 ? 18.680 2.645 -18.832 1.00 74.31 71 LEU A C 1
ATOM 518 O O . LEU A 1 71 ? 18.307 2.396 -17.687 1.00 74.31 71 LEU A O 1
ATOM 522 N N . TRP A 1 72 ? 18.500 3.845 -19.396 1.00 80.75 72 TRP A N 1
ATOM 523 C CA . TRP A 1 72 ? 17.835 4.963 -18.718 1.00 80.75 72 TRP A CA 1
ATOM 524 C C . TRP A 1 72 ? 16.380 4.650 -18.364 1.00 80.75 72 TRP A C 1
ATOM 526 O O . TRP A 1 72 ? 15.955 4.930 -17.245 1.00 80.75 72 TRP A O 1
ATOM 536 N N . LEU A 1 73 ? 15.624 4.038 -19.280 1.00 77.62 73 LEU A N 1
ATOM 537 C CA . LEU A 1 73 ? 14.232 3.652 -19.029 1.00 77.62 73 LEU A CA 1
ATOM 538 C C . LEU A 1 73 ? 14.111 2.552 -17.972 1.00 77.62 73 LEU A C 1
ATOM 540 O O . LEU A 1 73 ? 13.228 2.631 -17.119 1.00 77.62 73 LEU A O 1
ATOM 544 N N . PHE A 1 74 ? 15.017 1.573 -17.975 1.00 75.25 74 PHE A N 1
ATOM 545 C CA . PHE A 1 74 ? 15.085 0.565 -16.915 1.00 75.25 74 PHE A CA 1
ATOM 546 C C . PHE A 1 74 ? 15.411 1.194 -15.556 1.00 75.25 74 PHE A C 1
ATOM 548 O O . PHE A 1 74 ? 14.725 0.911 -14.574 1.00 75.25 74 PHE A O 1
ATOM 555 N N . GLY A 1 75 ? 16.401 2.092 -15.499 1.00 79.06 75 GLY A N 1
ATOM 556 C CA . GLY A 1 75 ? 16.749 2.824 -14.279 1.00 79.06 75 GLY A CA 1
ATOM 557 C C . GLY A 1 75 ? 15.597 3.689 -13.758 1.00 79.06 75 GLY A C 1
ATOM 558 O O . GLY A 1 75 ? 15.287 3.659 -12.569 1.00 79.06 75 GLY A O 1
ATOM 559 N N . ALA A 1 76 ? 14.902 4.404 -14.646 1.00 82.56 76 ALA A N 1
ATOM 560 C CA . ALA A 1 76 ? 13.722 5.188 -14.290 1.00 82.56 76 ALA A CA 1
ATOM 561 C C . ALA A 1 76 ? 12.579 4.298 -13.774 1.00 82.56 76 ALA A C 1
ATOM 563 O O . ALA A 1 76 ? 11.986 4.599 -12.740 1.00 82.56 76 ALA A O 1
ATOM 564 N N . GLY A 1 77 ? 12.299 3.176 -14.445 1.00 78.38 77 GLY A N 1
ATOM 565 C CA . GLY A 1 77 ? 11.286 2.211 -14.011 1.00 78.38 77 GLY A CA 1
ATOM 566 C C . GLY A 1 77 ? 11.578 1.636 -12.625 1.00 78.38 77 GLY A C 1
ATOM 567 O O . GLY A 1 77 ? 10.665 1.535 -11.801 1.00 78.38 77 GLY A O 1
ATOM 568 N N . LEU A 1 78 ? 12.851 1.341 -12.341 1.00 81.00 78 LEU A N 1
ATOM 569 C CA . LEU A 1 78 ? 13.323 0.891 -11.031 1.00 81.00 78 LEU A CA 1
ATOM 570 C C . LEU A 1 78 ? 13.101 1.954 -9.948 1.00 81.00 78 LEU A C 1
ATOM 572 O O . LEU A 1 78 ? 12.547 1.643 -8.894 1.00 81.00 78 LEU A O 1
ATOM 576 N N . LEU A 1 79 ? 13.473 3.208 -10.213 1.00 85.12 79 LEU A N 1
ATOM 577 C CA . LEU A 1 79 ? 13.255 4.317 -9.278 1.00 85.12 79 LEU A CA 1
ATOM 578 C C . LEU A 1 79 ? 11.768 4.499 -8.951 1.00 85.12 79 LEU A C 1
ATOM 580 O O . LEU A 1 79 ? 11.406 4.623 -7.780 1.00 85.12 79 LEU A O 1
ATOM 584 N N . TRP A 1 80 ? 10.894 4.450 -9.960 1.00 83.56 80 TRP A N 1
ATOM 585 C CA . TRP A 1 80 ? 9.448 4.553 -9.752 1.00 83.56 80 TRP A CA 1
ATOM 586 C C . TRP A 1 80 ? 8.869 3.356 -8.992 1.00 83.56 80 TRP A C 1
ATOM 588 O O . TRP A 1 80 ? 8.010 3.547 -8.131 1.00 83.56 80 TRP A O 1
ATOM 598 N N . ALA A 1 81 ? 9.369 2.141 -9.234 1.00 79.69 81 ALA A N 1
ATOM 599 C CA . ALA A 1 81 ? 8.987 0.960 -8.459 1.00 79.69 81 ALA A CA 1
ATOM 600 C C . ALA A 1 81 ? 9.393 1.092 -6.982 1.00 79.69 81 ALA A C 1
ATOM 602 O O . ALA A 1 81 ? 8.597 0.787 -6.092 1.00 79.69 81 ALA A O 1
ATOM 603 N N . MET A 1 82 ? 10.601 1.592 -6.706 1.00 82.12 82 MET A N 1
ATOM 604 C CA . MET A 1 82 ? 11.062 1.842 -5.337 1.00 82.12 82 MET A CA 1
ATOM 605 C C . MET A 1 82 ? 10.230 2.925 -4.647 1.00 82.12 82 MET A C 1
ATOM 607 O O . MET A 1 82 ? 9.842 2.752 -3.492 1.00 82.12 82 MET A O 1
ATOM 611 N N . LEU A 1 83 ? 9.907 4.015 -5.349 1.00 85.25 83 LEU A N 1
ATOM 612 C CA . LEU A 1 83 ? 9.054 5.070 -4.803 1.00 85.25 83 LEU A CA 1
ATOM 613 C C . LEU A 1 83 ? 7.634 4.559 -4.528 1.00 85.25 83 LEU A C 1
ATOM 615 O O . LEU A 1 83 ? 7.050 4.897 -3.499 1.00 85.25 83 LEU A O 1
ATOM 619 N N . ASN A 1 84 ? 7.104 3.702 -5.405 1.00 82.81 84 ASN A N 1
ATOM 620 C CA . ASN A 1 84 ? 5.828 3.031 -5.186 1.00 82.81 84 ASN A CA 1
ATOM 621 C C . ASN A 1 84 ? 5.864 2.192 -3.899 1.00 82.81 84 ASN A C 1
ATOM 623 O O . ASN A 1 84 ? 5.048 2.404 -3.002 1.00 82.81 84 ASN A O 1
ATOM 627 N N . ALA A 1 85 ? 6.860 1.311 -3.755 1.00 80.88 85 ALA A N 1
ATOM 628 C CA . ALA A 1 85 ? 7.037 0.493 -2.555 1.00 80.88 85 ALA A CA 1
ATOM 629 C C . ALA A 1 85 ? 7.146 1.341 -1.280 1.00 80.88 85 ALA A C 1
ATOM 631 O O . ALA A 1 85 ? 6.463 1.072 -0.289 1.00 80.88 85 ALA A O 1
ATOM 632 N N . PHE A 1 86 ? 7.953 2.404 -1.326 1.00 84.62 86 PHE A N 1
ATOM 633 C CA . PHE A 1 86 ? 8.087 3.347 -0.223 1.00 84.62 86 PHE A CA 1
ATOM 634 C C . PHE A 1 86 ? 6.747 4.002 0.128 1.00 84.62 86 PHE A C 1
ATOM 636 O O . PHE A 1 86 ? 6.398 4.074 1.303 1.00 84.62 86 PHE A O 1
ATOM 643 N N . SER A 1 87 ? 5.970 4.439 -0.869 1.00 85.81 87 SER A N 1
ATOM 644 C CA . SER A 1 87 ? 4.665 5.069 -0.641 1.00 85.81 87 SER A CA 1
ATOM 645 C C . SER A 1 87 ? 3.675 4.121 0.043 1.00 85.81 87 SER A C 1
ATOM 647 O O . SER A 1 87 ? 3.017 4.515 1.006 1.00 85.81 87 SER A O 1
ATOM 649 N N . ILE A 1 88 ? 3.643 2.851 -0.375 1.00 81.62 88 ILE A N 1
ATOM 650 C CA . ILE A 1 88 ? 2.800 1.802 0.212 1.00 81.62 88 ILE A CA 1
ATOM 651 C C . ILE A 1 88 ? 3.196 1.561 1.671 1.00 81.62 88 ILE A C 1
ATOM 653 O O . ILE A 1 88 ? 2.346 1.575 2.562 1.00 81.62 88 ILE A O 1
ATOM 657 N N . GLN A 1 89 ? 4.493 1.396 1.935 1.00 82.62 89 GLN A N 1
ATOM 658 C CA . GLN A 1 89 ? 5.005 1.159 3.283 1.00 82.62 89 GLN A CA 1
ATOM 659 C C . GLN A 1 89 ? 4.817 2.376 4.201 1.00 82.62 89 GLN A C 1
ATOM 661 O O . GLN A 1 89 ? 4.488 2.234 5.382 1.00 82.62 89 GLN A O 1
ATOM 666 N N . TRP A 1 90 ? 4.978 3.587 3.669 1.00 87.25 90 TRP A N 1
ATOM 667 C CA . TRP A 1 90 ? 4.720 4.817 4.406 1.00 87.25 90 TRP A CA 1
ATOM 668 C C . TRP A 1 90 ? 3.240 4.931 4.784 1.00 87.25 90 TRP A C 1
ATOM 670 O O . TRP A 1 90 ? 2.935 5.133 5.961 1.00 87.25 90 TRP A O 1
ATOM 680 N N . MET A 1 91 ? 2.322 4.721 3.834 1.00 84.00 91 MET A N 1
ATOM 681 C CA . MET A 1 91 ? 0.879 4.730 4.098 1.00 84.00 91 MET A CA 1
ATOM 682 C C . MET A 1 91 ? 0.494 3.683 5.146 1.00 84.00 91 MET A C 1
ATOM 684 O O . MET A 1 91 ? -0.180 4.012 6.120 1.00 84.00 91 MET A O 1
ATOM 688 N N . ALA A 1 92 ? 1.002 2.458 5.003 1.00 80.44 92 ALA A N 1
ATOM 689 C CA . ALA A 1 92 ? 0.822 1.383 5.971 1.00 80.44 92 ALA A CA 1
ATOM 690 C C . ALA A 1 92 ? 1.209 1.802 7.390 1.00 80.44 92 ALA A C 1
ATOM 692 O O . ALA A 1 92 ? 0.398 1.737 8.312 1.00 80.44 92 ALA A O 1
ATOM 693 N N . SER A 1 93 ? 2.437 2.303 7.555 1.00 83.50 93 SER A N 1
ATOM 694 C CA . SER A 1 93 ? 2.959 2.717 8.860 1.00 83.50 93 SER A CA 1
ATOM 695 C C . SER A 1 93 ? 2.116 3.818 9.515 1.00 83.50 93 SER A C 1
ATOM 697 O O . SER A 1 93 ? 2.027 3.892 10.742 1.00 83.50 93 SER A O 1
ATOM 699 N N . ARG A 1 94 ? 1.463 4.661 8.703 1.00 86.12 94 ARG A N 1
ATOM 700 C CA . ARG A 1 94 ? 0.574 5.730 9.168 1.00 86.12 94 ARG A CA 1
ATOM 701 C C . ARG A 1 94 ? -0.840 5.253 9.481 1.00 86.12 94 ARG A C 1
ATOM 703 O O . ARG A 1 94 ? -1.497 5.914 10.277 1.00 86.12 94 ARG A O 1
ATOM 710 N N . MET A 1 95 ? -1.296 4.139 8.907 1.00 82.88 95 MET A N 1
ATOM 711 C CA . MET A 1 95 ? -2.630 3.578 9.160 1.00 82.88 95 MET A CA 1
ATOM 712 C C . MET A 1 95 ? -2.667 2.620 10.351 1.00 82.88 95 MET A C 1
ATOM 714 O O . MET A 1 95 ? -3.665 2.607 11.064 1.00 82.88 95 MET A O 1
ATOM 718 N N . VAL A 1 96 ? -1.587 1.874 10.615 1.00 83.00 96 VAL A N 1
ATOM 719 C CA . VAL A 1 96 ? -1.557 0.864 11.694 1.00 83.00 96 VAL A CA 1
ATOM 720 C C . VAL A 1 96 ? -1.913 1.473 13.052 1.00 83.00 96 VAL A C 1
ATOM 722 O O . VAL A 1 96 ? -2.856 1.022 13.694 1.00 83.00 96 VAL A O 1
ATOM 725 N N . ARG A 1 97 ? -1.235 2.555 13.463 1.00 83.75 97 ARG A N 1
ATOM 726 C CA . ARG A 1 97 ? -1.470 3.163 14.786 1.00 83.75 97 ARG A CA 1
ATOM 727 C C . ARG A 1 97 ? -2.904 3.689 14.968 1.00 83.75 97 ARG A C 1
ATOM 729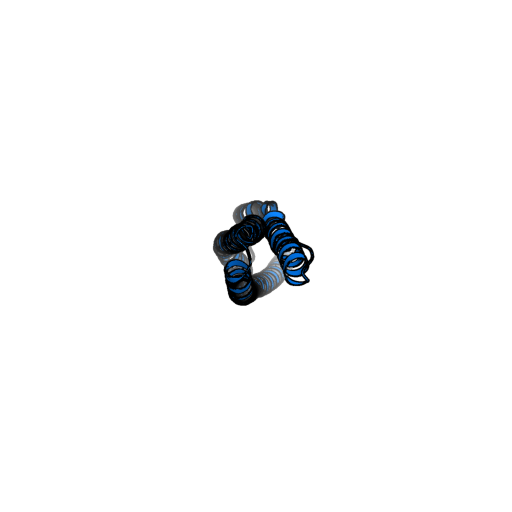 O O . ARG A 1 97 ? -3.495 3.387 16.000 1.00 83.75 97 ARG A O 1
ATOM 736 N N . PRO A 1 98 ? -3.494 4.472 14.041 1.00 85.62 98 PRO A N 1
ATOM 737 C CA . PRO A 1 98 ? -4.897 4.869 14.161 1.00 85.62 98 PRO A CA 1
ATOM 738 C C . PRO A 1 98 ? -5.868 3.685 14.179 1.00 85.62 98 PRO A C 1
ATOM 740 O O . PRO A 1 98 ? -6.836 3.723 14.929 1.00 85.62 98 PRO A O 1
ATOM 743 N N . MET A 1 99 ? -5.609 2.627 13.401 1.00 81.75 99 MET A N 1
ATOM 744 C CA . MET A 1 99 ? -6.469 1.438 13.389 1.00 81.75 99 MET A CA 1
ATOM 745 C C . MET A 1 99 ? -6.409 0.646 14.698 1.00 81.75 99 MET A C 1
ATOM 747 O O . MET A 1 99 ? -7.447 0.193 15.172 1.00 81.75 99 MET A O 1
ATOM 751 N N . GLU A 1 100 ? -5.232 0.518 15.314 1.00 84.62 100 GLU A N 1
ATOM 752 C CA . GLU A 1 100 ? -5.083 -0.094 16.642 1.00 84.62 100 GLU A CA 1
ATOM 753 C C . GLU A 1 100 ? -5.857 0.690 17.711 1.00 84.62 100 GLU A C 1
ATOM 755 O O . GLU A 1 100 ? -6.591 0.098 18.504 1.00 84.62 100 GLU A O 1
ATOM 760 N N . HIS A 1 101 ? -5.758 2.024 17.698 1.00 85.19 101 HIS A N 1
ATOM 761 C CA . HIS A 1 101 ? -6.525 2.874 18.614 1.00 85.19 101 HIS A CA 1
ATOM 762 C C . HIS A 1 101 ? -8.031 2.792 18.358 1.00 85.19 101 HIS A C 1
ATOM 764 O O . HIS A 1 101 ? -8.805 2.773 19.311 1.00 85.19 101 HIS A O 1
ATOM 770 N N . LEU A 1 102 ? -8.452 2.697 17.095 1.00 85.19 102 LEU A N 1
ATOM 771 C CA . LEU A 1 102 ? -9.859 2.537 16.739 1.00 85.19 102 LEU A CA 1
ATOM 772 C C . LEU A 1 102 ? -10.404 1.195 17.249 1.00 85.19 102 LEU A C 1
ATOM 774 O O . LEU A 1 102 ? -11.472 1.156 17.852 1.00 85.19 102 LEU A O 1
ATOM 778 N N . ALA A 1 103 ? -9.645 0.106 17.091 1.00 82.81 103 ALA A N 1
ATOM 779 C CA . ALA A 1 103 ? -10.005 -1.201 17.640 1.00 82.81 103 ALA A CA 1
ATOM 780 C C . ALA A 1 103 ? -10.097 -1.170 19.176 1.00 82.81 103 ALA A C 1
ATOM 782 O O . ALA A 1 103 ? -11.026 -1.736 19.755 1.00 82.81 103 ALA A O 1
ATOM 783 N N . PHE A 1 104 ? -9.167 -0.476 19.842 1.00 87.00 104 PHE A N 1
ATOM 784 C CA . PHE A 1 104 ? -9.214 -0.280 21.290 1.00 87.00 104 PHE A CA 1
ATOM 785 C C . PHE A 1 104 ? -10.447 0.521 21.727 1.00 87.00 104 PHE A C 1
ATOM 787 O O . PHE A 1 104 ? -11.102 0.140 22.696 1.00 87.00 104 PHE A O 1
ATOM 794 N N . LEU A 1 105 ? -10.794 1.587 21.003 1.00 87.31 105 LEU A N 1
ATOM 795 C CA . LEU A 1 105 ? -11.950 2.432 21.298 1.00 87.31 105 LEU A CA 1
ATOM 796 C C . LEU A 1 105 ? -13.259 1.649 21.180 1.00 87.31 105 LEU A C 1
ATOM 798 O O . LEU A 1 105 ? -14.063 1.675 22.108 1.00 87.31 105 LEU A O 1
ATOM 802 N N . TRP A 1 106 ? -13.434 0.878 20.105 1.00 85.69 106 TRP A N 1
ATOM 803 C CA . TRP A 1 106 ? -14.601 0.006 19.949 1.00 85.69 106 TRP A CA 1
ATOM 804 C C . TRP A 1 106 ? -14.667 -1.079 21.021 1.00 85.69 106 TRP A C 1
ATOM 806 O O . TRP A 1 106 ? -15.736 -1.359 21.560 1.00 85.69 106 TRP A O 1
ATOM 816 N N . ARG A 1 107 ? -13.520 -1.649 21.403 1.00 86.06 107 ARG A N 1
ATOM 817 C CA . ARG A 1 107 ? -13.467 -2.624 22.495 1.00 86.06 107 ARG A CA 1
ATOM 818 C C . ARG A 1 107 ? -13.850 -1.999 23.835 1.00 86.06 107 ARG A C 1
ATOM 820 O O . ARG A 1 107 ? -14.613 -2.603 24.584 1.00 86.06 107 ARG A O 1
ATOM 827 N N . LYS A 1 108 ? -13.377 -0.788 24.123 1.00 86.31 108 LYS A N 1
ATOM 828 C CA . LYS A 1 108 ? -13.764 -0.035 25.319 1.00 86.31 108 LYS A CA 1
ATOM 829 C C . LYS A 1 108 ? -15.264 0.281 25.315 1.00 86.31 108 LYS A C 1
ATOM 831 O O . LYS A 1 108 ? -15.940 -0.018 26.294 1.00 86.31 108 LYS A O 1
ATOM 836 N N . ALA A 1 109 ? -15.796 0.763 24.192 1.00 85.19 109 ALA A N 1
ATOM 837 C CA . ALA A 1 109 ? -17.223 1.029 24.022 1.00 85.19 109 ALA A CA 1
ATOM 838 C C . ALA A 1 109 ? -18.087 -0.233 24.185 1.00 85.19 109 ALA A C 1
ATOM 840 O O . ALA A 1 109 ? -19.160 -0.163 24.770 1.00 85.19 109 ALA A O 1
ATOM 841 N N . SER A 1 110 ? -17.602 -1.406 23.762 1.00 83.44 110 SER A N 1
ATOM 842 C CA . SER A 1 110 ? -18.322 -2.676 23.950 1.00 83.44 110 SER A CA 1
ATOM 843 C C . SER A 1 110 ? -18.461 -3.095 25.421 1.00 83.44 110 SER A C 1
ATOM 845 O O . SER A 1 110 ? -19.390 -3.816 25.773 1.00 83.44 110 SER A O 1
ATOM 847 N N . ILE A 1 111 ? -17.555 -2.631 26.288 1.00 84.12 111 ILE A N 1
ATOM 848 C CA . ILE A 1 111 ? -17.574 -2.903 27.732 1.00 84.12 111 ILE A CA 1
ATOM 849 C C . ILE A 1 111 ? -18.382 -1.822 28.459 1.00 84.12 111 ILE A C 1
ATOM 851 O O . ILE A 1 111 ? -19.255 -2.123 29.271 1.00 84.12 111 ILE A O 1
ATOM 855 N N . GLU A 1 112 ? -18.094 -0.554 28.169 1.00 83.31 112 GLU A N 1
ATOM 856 C CA . GLU A 1 112 ? -18.653 0.590 28.896 1.00 83.31 112 GLU A CA 1
ATOM 857 C C . GLU A 1 112 ? -20.043 0.995 28.386 1.00 83.31 112 GLU A C 1
ATOM 859 O O . GLU A 1 112 ? -20.830 1.550 29.147 1.00 83.31 112 GLU A O 1
ATOM 864 N N . GLY A 1 113 ? -20.385 0.665 27.137 1.00 74.31 113 GLY A N 1
ATOM 865 C CA . GLY A 1 113 ? -21.633 1.075 26.483 1.00 74.31 113 GLY A CA 1
ATOM 866 C C . GLY A 1 113 ? -21.668 2.550 26.076 1.00 74.31 113 GLY A C 1
ATOM 867 O O . GLY A 1 113 ? -22.732 3.060 25.762 1.00 74.31 113 GLY A O 1
ATOM 868 N N . VAL A 1 114 ? -20.528 3.251 26.102 1.00 78.56 114 VAL A N 1
ATOM 869 C CA . VAL A 1 114 ? -20.431 4.673 25.743 1.00 78.56 114 VAL A CA 1
ATOM 870 C C . VAL A 1 114 ? -19.310 4.872 24.730 1.00 78.56 114 VAL A C 1
ATOM 872 O O . VAL A 1 114 ? -18.173 4.451 24.951 1.00 78.56 114 VAL A O 1
ATOM 875 N N . VAL A 1 115 ? -19.626 5.542 23.621 1.00 76.06 115 VAL A N 1
ATOM 876 C CA . VAL A 1 115 ? -18.657 5.937 22.593 1.00 76.06 115 VAL A CA 1
ATOM 877 C C . VAL A 1 115 ? -18.309 7.410 22.782 1.00 76.06 115 VAL A C 1
ATOM 879 O O . VAL A 1 115 ? -19.181 8.276 22.800 1.00 76.06 115 VAL A O 1
ATOM 882 N N . VAL A 1 116 ? -17.017 7.711 22.913 1.00 83.62 116 VAL A N 1
ATOM 883 C CA . VAL A 1 116 ? -16.539 9.097 22.921 1.00 83.62 116 VAL A CA 1
ATOM 884 C C . VAL A 1 116 ? -16.396 9.565 21.473 1.00 83.62 116 VAL A C 1
ATOM 886 O O . VAL A 1 116 ? -15.389 9.305 20.816 1.00 83.62 116 VAL A O 1
ATOM 889 N N . GLU A 1 117 ? -17.413 10.269 20.978 1.00 81.81 117 GLU A N 1
ATOM 890 C CA . GLU A 1 117 ? -17.505 10.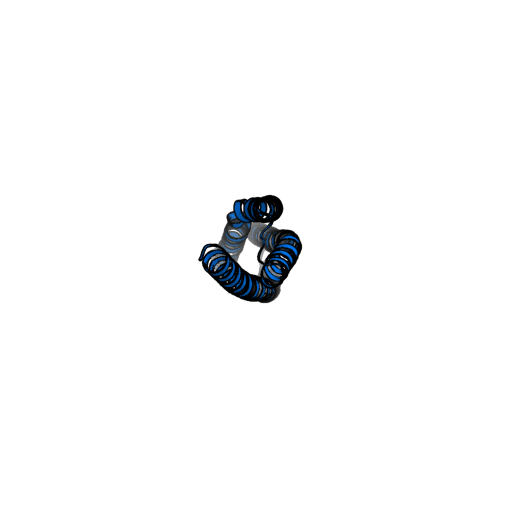706 19.576 1.00 81.81 117 GLU A CA 1
ATOM 891 C C . GLU A 1 117 ? -16.305 11.559 19.127 1.00 81.81 117 GLU A C 1
ATOM 893 O O . GLU A 1 117 ? -15.838 11.462 17.993 1.00 81.81 117 GLU A O 1
ATOM 898 N N . ALA A 1 118 ? -15.750 12.366 20.037 1.00 83.44 118 ALA A N 1
ATOM 899 C CA . ALA A 1 118 ? -14.585 13.204 19.760 1.00 83.44 118 ALA A CA 1
ATOM 900 C C . ALA A 1 118 ? -13.326 12.380 19.429 1.00 83.44 118 ALA A C 1
ATOM 902 O O . ALA A 1 118 ? -12.583 12.729 18.508 1.00 83.44 118 ALA A O 1
ATOM 903 N N . ASP A 1 119 ? -13.110 11.272 20.142 1.00 83.31 119 ASP A N 1
ATOM 904 C CA . ASP A 1 119 ? -11.966 10.384 19.921 1.00 83.31 119 ASP A CA 1
ATOM 905 C C . ASP A 1 119 ? -12.139 9.600 18.612 1.00 83.31 119 ASP A C 1
ATOM 907 O O . ASP A 1 119 ? -11.188 9.453 17.838 1.00 83.31 119 ASP A O 1
ATOM 911 N N . HIS A 1 120 ? -13.370 9.164 18.320 1.00 85.62 120 HIS A N 1
ATOM 912 C CA . HIS A 1 120 ? -13.712 8.526 17.050 1.00 85.62 120 HIS A CA 1
ATOM 913 C C . HIS A 1 120 ? -13.453 9.467 15.860 1.00 85.62 120 HIS A C 1
ATOM 915 O O . HIS A 1 120 ? -12.702 9.114 14.947 1.00 85.62 120 HIS A O 1
ATOM 921 N N . ALA A 1 121 ? -13.970 10.699 15.908 1.00 86.94 121 ALA A N 1
ATOM 922 C CA . ALA A 1 121 ? -13.789 11.691 14.848 1.00 86.94 121 ALA A CA 1
ATOM 923 C C . ALA A 1 121 ? -12.309 12.054 14.620 1.00 86.94 121 ALA A C 1
ATOM 925 O O . ALA A 1 121 ? -11.877 12.250 13.480 1.00 86.94 121 ALA A O 1
ATOM 926 N N . ALA A 1 122 ? -11.502 12.120 15.685 1.00 88.62 122 ALA A N 1
ATOM 927 C CA . ALA A 1 122 ? -10.068 12.379 15.574 1.00 88.62 122 ALA A CA 1
ATOM 928 C C . ALA A 1 122 ? -9.327 11.244 14.840 1.00 88.62 122 ALA A C 1
ATOM 930 O O . ALA A 1 122 ? -8.487 11.506 13.968 1.00 88.62 122 ALA A O 1
ATOM 931 N N . LEU A 1 123 ? -9.655 9.987 15.158 1.00 87.38 123 LEU A N 1
ATOM 932 C CA . LEU A 1 123 ? -9.077 8.805 14.511 1.00 87.38 123 LEU A CA 1
ATOM 933 C C . LEU A 1 123 ? -9.538 8.666 13.056 1.00 87.38 123 LEU A C 1
ATOM 935 O O . LEU A 1 123 ? -8.718 8.398 12.173 1.00 87.38 123 LEU A O 1
ATOM 939 N N . GLU A 1 124 ? -10.815 8.923 12.784 1.00 87.50 124 GLU A N 1
ATOM 940 C CA . GLU A 1 124 ? -11.367 8.915 11.430 1.00 87.50 124 GLU A CA 1
ATOM 941 C C . GLU A 1 124 ? -10.685 9.969 10.548 1.00 87.50 124 GLU A C 1
ATOM 943 O O . GLU A 1 124 ? -10.218 9.663 9.449 1.00 87.50 124 GLU A O 1
ATOM 948 N N . GLN A 1 125 ? -10.513 11.197 11.048 1.00 89.62 125 GLN A N 1
ATOM 949 C CA . GLN A 1 125 ? -9.783 12.236 10.320 1.00 89.62 125 GLN A CA 1
ATOM 950 C C . GLN A 1 125 ? -8.325 11.848 10.045 1.00 89.62 125 GLN A C 1
ATOM 952 O O . GLN A 1 125 ? -7.788 12.189 8.984 1.00 89.62 125 GLN A O 1
ATOM 957 N N . ALA A 1 126 ? -7.663 11.148 10.972 1.00 87.56 126 ALA A N 1
ATOM 958 C CA . ALA A 1 126 ? -6.305 10.655 10.758 1.00 87.56 126 ALA A CA 1
ATOM 959 C C . ALA A 1 126 ? -6.250 9.626 9.616 1.00 87.56 126 ALA A C 1
ATOM 961 O O . ALA A 1 126 ? -5.374 9.721 8.753 1.00 87.56 126 ALA A O 1
ATOM 962 N N . LEU A 1 127 ? -7.215 8.704 9.557 1.00 86.69 127 LEU A N 1
ATOM 963 C CA . LEU A 1 127 ? -7.332 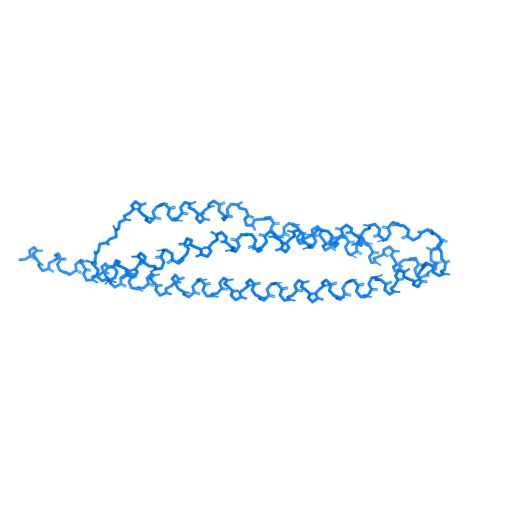7.720 8.477 1.00 86.69 127 LEU A CA 1
ATOM 964 C C . LEU A 1 127 ? -7.681 8.378 7.136 1.00 86.69 127 LEU A C 1
ATOM 966 O O . LEU A 1 127 ? -7.032 8.093 6.128 1.00 86.69 127 LEU A O 1
ATOM 970 N N . LEU A 1 128 ? -8.626 9.322 7.118 1.00 88.56 128 LEU A N 1
ATOM 971 C CA . LEU A 1 128 ? -9.023 10.051 5.909 1.00 88.56 128 LEU A CA 1
ATOM 972 C C . LEU A 1 128 ? -7.863 10.846 5.300 1.00 88.56 128 LEU A C 1
ATOM 974 O O . LEU A 1 128 ? -7.728 10.904 4.077 1.00 88.56 128 LEU A O 1
ATOM 978 N N . LYS A 1 129 ? -6.986 11.432 6.127 1.00 89.56 129 LYS A N 1
ATOM 979 C CA . LYS A 1 129 ? -5.777 12.125 5.645 1.00 89.56 129 LYS A CA 1
ATOM 980 C C . LYS A 1 129 ? -4.858 11.192 4.858 1.00 89.56 129 LYS A C 1
ATOM 982 O O . LYS A 1 129 ? -4.330 11.607 3.830 1.00 89.56 129 LYS A O 1
ATOM 987 N N . VAL A 1 130 ? -4.691 9.947 5.307 1.00 86.06 130 VAL A N 1
ATOM 988 C CA . VAL A 1 130 ? -3.892 8.946 4.584 1.00 86.06 130 VAL A CA 1
ATOM 989 C C . VAL A 1 130 ? -4.647 8.440 3.354 1.00 86.06 130 VAL A C 1
ATOM 991 O O . VAL A 1 130 ? -4.068 8.355 2.274 1.00 86.06 130 VAL A O 1
ATOM 994 N N . ALA A 1 131 ? -5.955 8.198 3.471 1.00 84.19 131 ALA A N 1
ATOM 995 C CA . ALA A 1 131 ? -6.800 7.732 2.371 1.00 84.19 131 ALA A CA 1
ATOM 996 C C . ALA A 1 131 ? -6.824 8.698 1.173 1.00 84.19 131 ALA A C 1
ATOM 998 O O . ALA A 1 131 ? -6.882 8.249 0.029 1.00 84.19 131 ALA A O 1
ATOM 999 N N . ARG A 1 132 ? -6.693 10.014 1.395 1.00 89.44 132 ARG A N 1
ATOM 1000 C CA . ARG A 1 132 ? -6.561 11.011 0.311 1.00 89.44 132 ARG A CA 1
ATOM 1001 C C . ARG A 1 132 ? -5.345 10.788 -0.591 1.00 89.44 132 ARG A C 1
ATOM 1003 O O . ARG A 1 132 ? -5.343 11.261 -1.722 1.00 89.44 132 ARG A O 1
ATOM 1010 N N . LEU A 1 133 ? -4.327 10.077 -0.109 1.00 87.81 133 LEU A N 1
ATOM 1011 C CA . LEU A 1 133 ? -3.117 9.738 -0.861 1.00 87.81 133 LEU A CA 1
ATOM 1012 C C . LEU A 1 133 ? -3.158 8.317 -1.444 1.00 87.81 133 LEU A C 1
ATOM 1014 O O . LEU A 1 133 ? -2.183 7.879 -2.044 1.00 87.81 133 LEU A O 1
ATOM 1018 N N . SER A 1 134 ? -4.283 7.604 -1.324 1.00 83.75 134 SER A N 1
ATOM 1019 C CA . SER A 1 134 ? -4.439 6.231 -1.836 1.00 83.75 134 SER A CA 1
ATOM 1020 C C . SER A 1 134 ? -4.272 6.089 -3.349 1.00 83.75 134 SER A C 1
ATOM 1022 O O . SER A 1 134 ? -3.981 4.998 -3.830 1.00 83.75 134 SER A O 1
ATOM 1024 N N . TRP A 1 135 ? -4.390 7.183 -4.102 1.00 85.69 135 TRP A N 1
ATOM 1025 C CA . TRP A 1 135 ? -4.144 7.203 -5.544 1.00 85.69 135 TRP A CA 1
ATOM 1026 C C . TRP A 1 135 ? -2.645 7.234 -5.906 1.00 85.69 135 TRP A C 1
ATOM 1028 O O . TRP A 1 135 ? -2.284 6.956 -7.052 1.00 85.69 135 TRP A O 1
ATOM 1038 N N . VAL A 1 136 ? -1.752 7.542 -4.956 1.00 87.06 136 VAL A N 1
ATOM 1039 C CA . VAL A 1 136 ? -0.307 7.653 -5.216 1.00 87.06 136 VAL A CA 1
ATOM 1040 C C . VAL A 1 136 ? 0.314 6.290 -5.551 1.00 87.06 136 VAL A C 1
ATOM 1042 O O . VAL A 1 136 ? 0.893 6.173 -6.630 1.00 87.06 136 VAL A O 1
ATOM 1045 N N . PRO A 1 137 ? 0.156 5.224 -4.740 1.00 81.81 137 PRO A N 1
ATOM 1046 C CA . PRO A 1 137 ? 0.704 3.918 -5.100 1.00 81.81 137 PRO A CA 1
ATOM 1047 C C . PRO A 1 137 ? 0.305 3.397 -6.497 1.00 81.81 137 PRO A C 1
ATOM 1049 O O . PRO A 1 137 ? 1.189 3.049 -7.285 1.00 81.81 137 PRO A O 1
ATOM 1052 N N . PRO A 1 138 ? -0.989 3.374 -6.888 1.00 81.06 138 PRO A N 1
ATOM 1053 C CA . PRO A 1 138 ? -1.360 2.863 -8.203 1.00 81.06 138 PRO A CA 1
ATOM 1054 C C . PRO A 1 138 ? -0.791 3.711 -9.346 1.00 81.06 138 PRO A C 1
ATOM 1056 O O . PRO A 1 138 ? -0.380 3.150 -10.360 1.00 81.06 138 PRO A O 1
ATOM 1059 N N . THR A 1 139 ? -0.701 5.038 -9.199 1.00 85.88 139 THR A N 1
ATOM 1060 C CA . THR A 1 139 ? -0.112 5.887 -10.250 1.00 85.88 139 THR A CA 1
ATOM 1061 C C . THR A 1 139 ? 1.385 5.644 -10.418 1.00 85.88 139 THR A C 1
ATOM 1063 O O . THR A 1 139 ? 1.845 5.468 -11.546 1.00 85.88 139 THR A O 1
ATOM 1066 N N . LEU A 1 140 ? 2.139 5.535 -9.320 1.00 84.88 140 LEU A N 1
ATOM 1067 C CA . LEU A 1 140 ? 3.566 5.196 -9.362 1.00 84.88 140 LEU A CA 1
ATOM 1068 C C . LEU A 1 140 ? 3.811 3.804 -9.964 1.00 84.88 140 LEU A C 1
ATOM 1070 O O . LEU A 1 140 ? 4.742 3.623 -10.753 1.00 84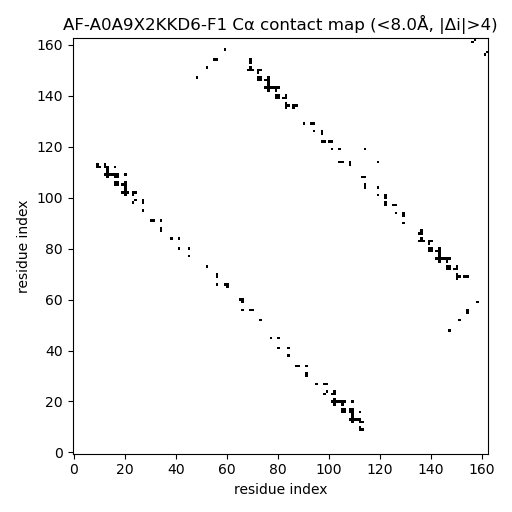.88 140 LEU A O 1
ATOM 1074 N N . GLY A 1 141 ? 2.948 2.837 -9.639 1.00 77.44 141 GLY A N 1
ATOM 1075 C CA . GLY A 1 141 ? 2.969 1.500 -10.230 1.00 77.44 141 GLY A CA 1
ATOM 1076 C C . GLY A 1 141 ? 2.785 1.521 -11.750 1.00 77.44 141 GLY A C 1
ATOM 1077 O O . GLY A 1 141 ? 3.572 0.904 -12.467 1.00 77.44 141 GLY A O 1
ATOM 1078 N N . TRP A 1 142 ? 1.807 2.281 -12.255 1.00 84.00 142 TRP A N 1
ATOM 1079 C CA . TRP A 1 142 ? 1.590 2.435 -13.697 1.00 84.00 142 TRP A CA 1
ATOM 1080 C C . TRP A 1 142 ? 2.769 3.105 -14.401 1.00 84.00 142 TRP A C 1
ATOM 1082 O O . TRP A 1 142 ? 3.199 2.617 -15.444 1.00 84.00 142 TRP A O 1
ATOM 1092 N N . ILE A 1 143 ? 3.330 4.176 -13.830 1.00 85.69 143 ILE A N 1
ATOM 1093 C CA . ILE A 1 143 ? 4.501 4.858 -14.406 1.00 85.69 143 ILE A CA 1
ATOM 1094 C C . ILE A 1 143 ? 5.677 3.880 -14.533 1.00 85.69 143 ILE A C 1
ATOM 1096 O O . ILE A 1 143 ? 6.286 3.778 -15.598 1.00 85.69 143 ILE A O 1
ATOM 1100 N N . SER A 1 144 ? 5.957 3.113 -13.476 1.00 80.75 144 SER A N 1
ATOM 1101 C CA . SER A 1 144 ? 7.003 2.086 -13.496 1.00 80.75 144 SER A CA 1
ATOM 1102 C C . SER A 1 144 ? 6.743 1.017 -14.568 1.00 80.75 144 SER A C 1
ATOM 1104 O O . SER A 1 144 ? 7.640 0.697 -15.352 1.00 80.75 144 SER A O 1
ATOM 1106 N N . ALA A 1 145 ? 5.504 0.524 -14.669 1.00 79.88 145 ALA A N 1
ATOM 1107 C CA . ALA A 1 145 ? 5.114 -0.451 -15.683 1.00 79.88 145 ALA A CA 1
ATOM 1108 C C . ALA A 1 145 ? 5.328 0.080 -17.110 1.00 79.88 145 ALA A C 1
ATOM 1110 O O . ALA A 1 145 ? 5.901 -0.624 -17.943 1.00 79.88 145 ALA A O 1
ATOM 1111 N N . PHE A 1 146 ? 4.949 1.333 -17.387 1.00 87.25 146 PHE A N 1
ATOM 1112 C CA . PHE A 1 146 ? 5.202 1.972 -18.682 1.00 87.25 146 PHE A CA 1
ATOM 1113 C C . PHE A 1 146 ? 6.696 2.047 -19.005 1.00 87.25 146 PHE A C 1
ATOM 1115 O O . PHE A 1 146 ? 7.094 1.704 -20.120 1.00 87.25 146 PHE A O 1
ATOM 1122 N N . CYS A 1 147 ? 7.533 2.435 -18.040 1.00 83.88 147 CYS A N 1
ATOM 1123 C CA . CYS A 1 1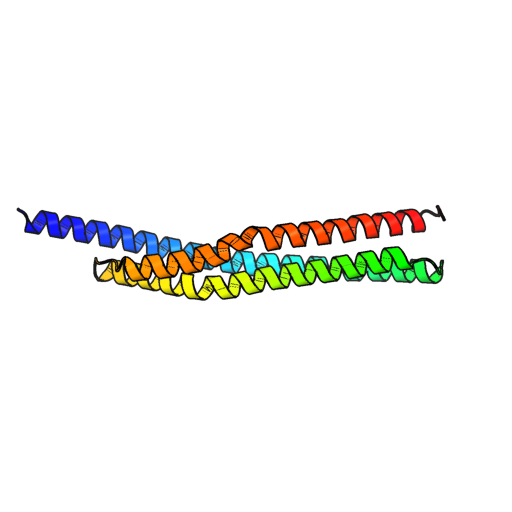47 ? 8.983 2.471 -18.229 1.00 83.88 147 CYS A CA 1
ATOM 1124 C C . CYS A 1 147 ? 9.548 1.093 -18.602 1.00 83.88 147 CYS A C 1
ATOM 1126 O O . CYS A 1 147 ? 10.349 0.997 -19.533 1.00 83.88 147 CYS A O 1
ATOM 1128 N N . PHE A 1 148 ? 9.107 0.026 -17.928 1.00 78.00 148 PHE A N 1
ATOM 1129 C CA . PHE A 1 148 ? 9.577 -1.329 -18.223 1.00 78.00 148 PHE A CA 1
ATOM 1130 C C . PHE A 1 148 ? 9.070 -1.863 -19.561 1.00 78.00 148 PHE A C 1
ATOM 1132 O O . PHE A 1 148 ? 9.851 -2.460 -20.299 1.00 78.00 148 PHE A O 1
ATOM 1139 N N . VAL A 1 149 ? 7.805 -1.621 -19.916 1.00 84.56 149 VAL A N 1
ATOM 1140 C CA . VAL A 1 149 ? 7.250 -2.052 -21.210 1.00 84.56 149 VAL A CA 1
ATOM 1141 C C . VAL A 1 149 ? 7.958 -1.345 -22.363 1.00 84.56 149 VAL A C 1
ATOM 1143 O O . VAL A 1 149 ? 8.433 -2.006 -23.283 1.00 84.56 149 VAL A O 1
ATOM 1146 N N . ILE A 1 150 ? 8.095 -0.016 -22.305 1.00 86.12 150 ILE A N 1
ATOM 1147 C CA . ILE A 1 150 ? 8.768 0.756 -23.361 1.00 86.12 150 ILE A CA 1
ATOM 1148 C C . ILE A 1 150 ? 10.254 0.385 -23.426 1.00 86.12 150 ILE A C 1
ATOM 1150 O O . ILE A 1 150 ? 10.781 0.148 -24.512 1.00 86.12 150 ILE A O 1
ATOM 1154 N N . GLY A 1 151 ? 10.925 0.277 -22.275 1.00 79.12 151 GLY A N 1
ATOM 1155 C CA . GLY A 1 151 ? 12.324 -0.146 -22.202 1.00 79.12 151 GLY A CA 1
ATOM 1156 C C . GLY A 1 151 ? 12.544 -1.540 -22.795 1.00 79.12 151 GLY A C 1
ATOM 1157 O O . GLY A 1 151 ? 13.472 -1.734 -23.580 1.00 79.12 151 GLY A O 1
ATOM 1158 N N . GLY A 1 152 ? 11.657 -2.489 -22.485 1.00 78.12 152 GLY A N 1
ATOM 1159 C CA . GLY A 1 152 ? 11.676 -3.845 -23.031 1.00 78.12 152 GLY A CA 1
ATOM 1160 C C . GLY A 1 152 ? 11.415 -3.891 -24.537 1.00 78.12 152 GLY A C 1
ATOM 1161 O O . GLY A 1 152 ? 12.133 -4.588 -25.250 1.00 78.12 152 GLY A O 1
ATOM 1162 N N . LEU A 1 153 ? 10.452 -3.112 -25.043 1.00 83.75 153 LEU A N 1
ATOM 1163 C CA . LEU A 1 153 ? 10.170 -3.009 -26.480 1.00 83.75 153 LEU A CA 1
ATOM 1164 C C . LEU A 1 153 ? 11.357 -2.432 -27.256 1.00 83.75 153 LEU A C 1
ATOM 1166 O O . LEU A 1 153 ? 11.737 -2.988 -28.283 1.00 83.75 153 LEU A O 1
ATOM 1170 N N . LEU A 1 154 ? 11.977 -1.361 -26.753 1.00 80.12 154 LEU A N 1
ATOM 1171 C CA . LEU A 1 154 ? 13.163 -0.764 -27.375 1.00 80.12 154 LEU A CA 1
ATOM 1172 C C . LEU A 1 154 ? 14.344 -1.737 -27.392 1.00 80.12 154 LEU A C 1
ATOM 1174 O O . LEU A 1 154 ? 15.061 -1.834 -28.388 1.00 80.12 154 LEU A O 1
ATOM 1178 N N . LEU A 1 155 ? 14.533 -2.482 -26.302 1.00 74.50 155 LEU A N 1
ATOM 1179 C CA . LEU A 1 155 ? 15.576 -3.497 -26.214 1.00 74.50 155 LEU A CA 1
ATOM 1180 C C . LEU A 1 155 ? 15.307 -4.663 -27.178 1.00 74.50 155 LEU A C 1
ATOM 1182 O O . LEU A 1 155 ? 16.215 -5.093 -27.887 1.00 74.50 155 LEU A O 1
ATOM 1186 N N . GLY A 1 156 ? 14.059 -5.136 -27.244 1.00 76.31 156 GLY A N 1
ATOM 1187 C CA . GLY A 1 156 ? 13.617 -6.204 -28.142 1.00 76.31 156 GLY A CA 1
ATOM 1188 C C . GLY A 1 156 ? 13.756 -5.833 -29.617 1.00 76.31 156 GLY A C 1
ATOM 1189 O O . GLY A 1 156 ? 14.353 -6.593 -30.375 1.00 76.31 156 GLY A O 1
ATOM 1190 N N . TRP A 1 157 ? 13.300 -4.635 -30.000 1.00 78.62 157 TRP A N 1
ATOM 1191 C CA . TRP A 1 157 ? 13.472 -4.075 -31.347 1.00 78.62 157 TRP A CA 1
ATOM 1192 C C . TRP A 1 157 ? 14.945 -4.051 -31.764 1.00 78.62 157 TRP A C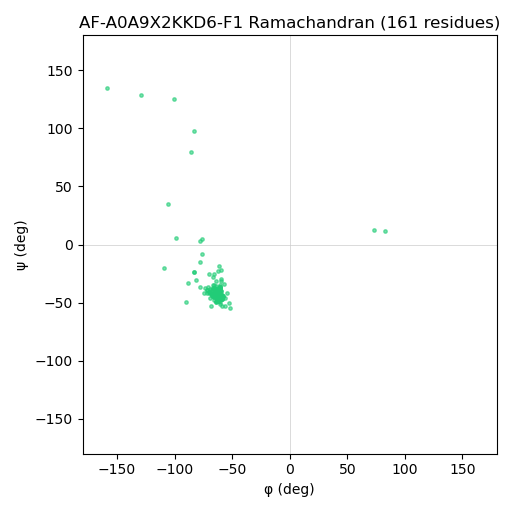 1
ATOM 1194 O O . TRP A 1 157 ? 15.307 -4.373 -32.895 1.00 78.62 157 TRP A O 1
ATOM 1204 N N . ARG A 1 158 ? 15.830 -3.682 -30.836 1.00 72.62 158 ARG A N 1
ATOM 1205 C CA . ARG A 1 158 ? 17.265 -3.608 -31.112 1.00 72.62 158 ARG A CA 1
ATOM 1206 C C . ARG A 1 158 ? 17.902 -4.994 -31.218 1.00 72.62 158 ARG A C 1
ATOM 1208 O O . ARG A 1 158 ? 18.762 -5.218 -32.066 1.00 72.62 158 ARG A O 1
ATOM 1215 N N . LEU A 1 159 ? 17.461 -5.941 -30.390 1.00 71.06 159 LEU A N 1
ATOM 1216 C CA . LEU A 1 159 ? 17.902 -7.336 -30.442 1.00 71.06 159 LEU A CA 1
ATOM 1217 C C . LEU A 1 159 ? 17.446 -8.062 -31.717 1.00 71.06 159 LEU A C 1
ATOM 1219 O O . LEU A 1 159 ? 18.154 -8.966 -32.160 1.00 71.06 159 LEU A O 1
ATOM 1223 N N . SER A 1 160 ? 16.327 -7.663 -32.333 1.00 76.38 160 SER A N 1
ATOM 1224 C CA . SER A 1 160 ? 15.850 -8.234 -33.603 1.00 76.38 160 SER A CA 1
ATOM 1225 C C . SER A 1 160 ? 16.615 -7.744 -34.842 1.00 76.38 160 SER A C 1
ATOM 1227 O O . SER A 1 160 ? 16.274 -8.132 -35.956 1.00 76.38 160 SER A O 1
ATOM 1229 N N . GLY A 1 161 ? 17.674 -6.941 -34.675 1.00 66.38 161 GLY A N 1
ATOM 1230 C CA . GLY A 1 161 ? 18.565 -6.540 -35.769 1.00 66.38 161 GLY A CA 1
ATOM 1231 C C . GLY A 1 161 ? 18.063 -5.360 -36.602 1.00 66.38 161 GLY A C 1
ATOM 1232 O O . GLY A 1 161 ? 18.632 -5.071 -37.650 1.00 66.38 161 GLY A O 1
ATOM 1233 N N . HIS A 1 162 ? 17.024 -4.661 -36.142 1.00 59.53 162 HIS A N 1
ATOM 1234 C CA . HIS A 1 162 ? 16.633 -3.356 -36.672 1.00 59.53 162 HIS A CA 1
ATOM 1235 C C . HIS A 1 162 ? 17.456 -2.274 -35.956 1.00 59.53 162 HIS A C 1
ATOM 1237 O O . HIS A 1 162 ? 16.998 -1.677 -34.979 1.00 5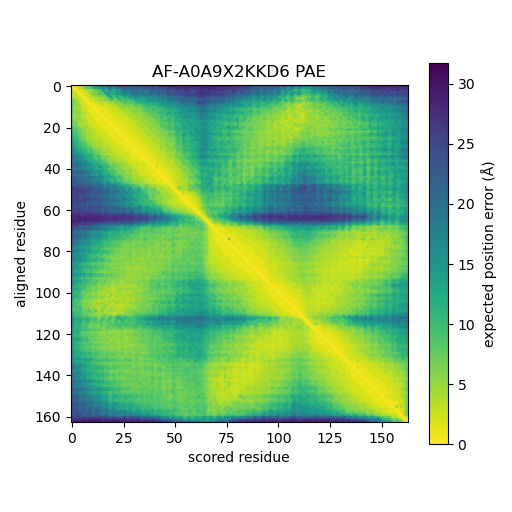9.53 162 HIS A O 1
ATOM 1243 N N . ALA A 1 163 ? 18.704 -2.094 -36.391 1.00 54.03 163 ALA A N 1
ATOM 1244 C CA . ALA A 1 163 ? 19.610 -1.032 -35.953 1.00 54.03 163 ALA A CA 1
ATOM 1245 C C . ALA A 1 163 ? 19.952 -0.120 -37.131 1.00 54.03 163 ALA A C 1
ATOM 1247 O O . ALA A 1 163 ? 20.155 -0.663 -38.240 1.00 54.03 163 ALA A O 1
#

Nearest PDB structures (foldseek):
  3g6b-assembly1_B  TM=2.664E-01  e=1.899E+00  Thermotoga maritima
  5nnv-assembly2_B  TM=3.058E-01  e=4.459E+00  Bacillus subtilis subsp. subtilis str. 168
  8to0-assembly1_Gc  TM=2.900E-01  e=4.961E+00  Mus musculus

pLDDT: mean 78.13, std 8.18, range [54.03, 89.62]

Mean predicted aligned error: 9.49 Å

Secondary structure (DSSP, 8-state):
-HHHHHHHHHHHHHHHHHHHHHHHHHHHHHHHHHHHHHHHHHHHHHHHHHHHHHHHHHHHHTT-TT-HHHHHHHHHHHHHHHHHHHHHHHHHHHHHHHHHHHHHHHHHHHHHS---HHHHHHHHHHHHHHHTTTTHHHHHHHHHHHHHHHHHHHHHHHHTT--

Sequence (163 aa):
MDRELEAGEIEVDRQLAAHYADRTQVNAANIIDQLAKTSGWLTATLLAVNGGGIAATLKVLEKSTAAAPSLWLFGAGLLWAMLNAFSIQWMASRMVRPMEHLAFLWRKASIEGVVVEADHAALEQALLKVARLSWVPPTLGWISAFCFVIGGLLLGWRLSGHA